Protein AF-A0A1X6WNW2-F1 (afdb_monomer_lite)

Organism: NCBI:txid1255619

Structure (mmCIF, N/CA/C/O backbone):
data_AF-A0A1X6WNW2-F1
#
_entry.id   AF-A0A1X6WNW2-F1
#
loop_
_atom_site.group_PDB
_atom_site.id
_atom_site.type_symbol
_atom_site.label_atom_id
_atom_site.label_alt_id
_atom_site.label_comp_id
_atom_site.label_asym_id
_atom_site.label_entity_id
_atom_site.label_seq_id
_atom_site.pdbx_PDB_ins_code
_atom_site.Cartn_x
_atom_site.Cartn_y
_atom_site.Cartn_z
_atom_site.occupancy
_atom_site.B_iso_or_equiv
_atom_site.auth_seq_id
_atom_site.auth_comp_id
_atom_site.auth_asym_id
_atom_site.auth_atom_id
_atom_site.pdbx_PDB_model_num
ATOM 1 N N . MET A 1 1 ? -12.142 3.203 -27.953 1.00 32.25 1 MET A N 1
ATOM 2 C CA . MET A 1 1 ? -11.703 2.511 -26.722 1.00 32.25 1 MET A CA 1
ATOM 3 C C . MET A 1 1 ? -11.658 3.545 -25.611 1.00 32.25 1 MET A C 1
ATOM 5 O O . MET A 1 1 ? -10.971 4.547 -25.769 1.00 32.25 1 MET A O 1
ATOM 9 N N . LYS A 1 2 ? -12.509 3.409 -24.586 1.00 25.03 2 LYS A N 1
ATOM 10 C CA . LYS A 1 2 ? -12.614 4.404 -23.508 1.00 25.03 2 LYS A CA 1
ATOM 11 C C . LYS A 1 2 ? -11.283 4.432 -22.763 1.00 25.03 2 LYS A C 1
ATOM 13 O O . LYS A 1 2 ? -10.847 3.393 -22.283 1.00 25.03 2 LYS A O 1
ATOM 18 N N . LYS A 1 3 ? -10.654 5.608 -22.708 1.00 24.88 3 LYS A N 1
ATOM 19 C CA . LYS A 1 3 ? -9.509 5.886 -21.843 1.00 24.88 3 LYS A CA 1
ATOM 20 C C . LYS A 1 3 ? -9.958 5.552 -20.421 1.00 24.88 3 LYS A C 1
ATOM 22 O O . LYS A 1 3 ? -10.714 6.319 -19.829 1.00 24.88 3 LYS A O 1
ATOM 27 N N . MET A 1 4 ? -9.586 4.379 -19.914 1.00 30.95 4 MET A N 1
ATOM 28 C CA . MET A 1 4 ? -9.626 4.131 -18.482 1.00 30.95 4 MET A CA 1
ATOM 29 C C . MET A 1 4 ? -8.544 5.036 -17.920 1.00 30.95 4 MET A C 1
ATOM 31 O O . MET A 1 4 ? -7.367 4.696 -17.917 1.00 30.95 4 MET A O 1
ATOM 35 N N . MET A 1 5 ? -8.957 6.254 -17.565 1.00 29.89 5 MET A N 1
ATOM 36 C CA . MET A 1 5 ? -8.278 7.041 -16.554 1.00 29.89 5 MET A CA 1
ATOM 37 C C . MET A 1 5 ? -8.051 6.053 -15.418 1.00 29.89 5 MET A C 1
ATOM 39 O O . MET A 1 5 ? -9.015 5.590 -14.805 1.00 29.89 5 MET A O 1
ATOM 43 N N . ILE A 1 6 ? -6.799 5.647 -15.224 1.00 32.66 6 ILE A N 1
ATOM 44 C CA . ILE A 1 6 ? -6.374 5.034 -13.982 1.00 32.66 6 ILE A CA 1
ATOM 45 C C . ILE A 1 6 ? -6.618 6.145 -12.970 1.00 32.66 6 ILE A C 1
ATOM 47 O O . ILE A 1 6 ? -5.782 7.015 -12.750 1.00 32.66 6 ILE A O 1
ATOM 51 N N . VAL A 1 7 ? -7.830 6.162 -12.420 1.00 32.06 7 VAL A N 1
ATOM 52 C CA . VAL A 1 7 ? -8.112 6.741 -11.120 1.00 32.06 7 VAL A CA 1
ATOM 53 C C . VAL A 1 7 ? -7.380 5.805 -10.168 1.00 32.06 7 VAL A C 1
ATOM 55 O O . VAL A 1 7 ? -7.978 4.981 -9.482 1.00 32.06 7 VAL A O 1
ATOM 58 N N . SER A 1 8 ? -6.041 5.868 -10.200 1.00 34.88 8 SER A N 1
ATOM 59 C CA . SER A 1 8 ? -5.248 5.528 -9.037 1.00 34.88 8 SER A CA 1
ATOM 60 C C . SER A 1 8 ? -5.897 6.340 -7.940 1.00 34.88 8 SER A C 1
ATOM 62 O O . SER A 1 8 ? -6.240 7.510 -8.138 1.00 34.88 8 SER A O 1
ATOM 64 N N . LEU A 1 9 ? -6.215 5.665 -6.850 1.00 37.03 9 LEU A N 1
ATOM 65 C CA . LEU A 1 9 ? -7.011 6.173 -5.754 1.00 37.03 9 LEU A CA 1
ATOM 66 C C . LEU A 1 9 ? -6.208 7.241 -4.981 1.00 37.03 9 LEU A C 1
ATOM 68 O O . LEU A 1 9 ? -5.986 7.152 -3.785 1.00 37.03 9 LEU A O 1
ATOM 72 N N . THR A 1 10 ? -5.821 8.311 -5.672 1.00 35.78 10 THR A N 1
ATOM 73 C CA . THR A 1 10 ? -5.526 9.639 -5.145 1.00 35.78 10 THR A CA 1
ATOM 74 C C . THR A 1 10 ? -6.728 10.185 -4.377 1.00 35.78 10 THR A C 1
ATOM 76 O O . THR A 1 10 ? -6.569 11.089 -3.579 1.00 35.78 10 THR A O 1
ATOM 79 N N . ALA A 1 11 ? -7.917 9.581 -4.475 1.00 28.81 11 ALA A N 1
ATOM 80 C CA . ALA A 1 11 ? -9.021 9.855 -3.556 1.00 28.81 11 ALA A CA 1
ATOM 81 C C . ALA A 1 11 ? -8.747 9.438 -2.089 1.00 28.81 11 ALA A C 1
ATOM 83 O O . ALA A 1 11 ? -9.522 9.804 -1.211 1.00 28.81 11 ALA A O 1
ATOM 84 N N . LEU A 1 12 ? -7.637 8.745 -1.792 1.00 33.88 12 LEU A N 1
ATOM 85 C CA . LEU A 1 12 ? -7.111 8.557 -0.431 1.00 33.88 12 LEU A CA 1
ATOM 86 C C . LEU A 1 12 ? -5.881 9.432 -0.123 1.00 33.88 12 LEU A C 1
ATOM 88 O O . LEU A 1 12 ? -5.250 9.264 0.917 1.00 33.88 12 LEU A O 1
ATOM 92 N N . SER A 1 13 ? -5.619 10.475 -0.921 1.00 36.03 13 SER A N 1
ATOM 93 C CA . SER A 1 13 ? -4.836 11.636 -0.466 1.00 36.03 13 SER A CA 1
ATOM 94 C C . SER A 1 13 ? -5.605 12.509 0.548 1.00 36.03 13 SER A C 1
ATOM 96 O O . SER A 1 13 ? -5.159 13.600 0.894 1.00 36.03 13 SER A O 1
ATOM 98 N N . ILE A 1 14 ? -6.757 12.035 1.052 1.00 34.62 14 ILE A N 1
ATOM 99 C CA . ILE A 1 14 ? -7.440 12.545 2.260 1.00 34.62 14 ILE A CA 1
ATOM 100 C C . ILE A 1 14 ? -6.787 11.973 3.539 1.00 34.62 14 ILE A C 1
ATOM 102 O O . ILE A 1 14 ? -7.245 12.181 4.656 1.00 34.62 14 ILE A O 1
ATOM 106 N N . LEU A 1 15 ? -5.664 11.274 3.412 1.00 37.28 15 LEU A N 1
ATOM 107 C CA . LEU A 1 15 ? -4.582 11.459 4.363 1.00 37.28 15 LEU A CA 1
ATOM 108 C C . LEU A 1 15 ? -3.703 12.543 3.746 1.00 37.28 15 LEU A C 1
ATOM 110 O O . LEU A 1 15 ? -3.078 12.299 2.715 1.00 37.28 15 LEU A O 1
ATOM 114 N N . GLY A 1 16 ? -3.643 13.736 4.341 1.00 29.61 16 GLY A N 1
ATOM 115 C CA . GLY A 1 16 ? -2.692 14.799 3.976 1.00 29.61 16 GLY A CA 1
ATOM 116 C C . GLY A 1 16 ? -1.227 14.415 4.242 1.00 29.61 16 GLY A C 1
ATOM 117 O O . GLY A 1 16 ? -0.460 15.214 4.760 1.00 29.61 16 GLY A O 1
ATOM 118 N N . ILE A 1 17 ? -0.868 13.172 3.939 1.00 43.28 17 ILE A N 1
ATOM 119 C CA . ILE A 1 17 ? 0.434 12.536 4.071 1.00 43.28 17 ILE A CA 1
ATOM 120 C C . ILE A 1 17 ? 1.098 12.463 2.681 1.00 43.28 17 ILE A C 1
ATOM 122 O O . ILE A 1 17 ? 2.313 12.564 2.581 1.00 43.28 17 ILE A O 1
ATOM 126 N N . GLY A 1 18 ? 0.320 12.415 1.589 1.00 34.16 18 GLY A N 1
ATOM 127 C CA . GLY A 1 18 ? 0.833 12.203 0.225 1.00 34.16 18 GLY A CA 1
ATOM 128 C C . GLY A 1 18 ? 1.517 13.389 -0.477 1.00 34.16 18 GLY A C 1
ATOM 129 O O . GLY A 1 18 ? 1.849 13.262 -1.648 1.00 34.16 18 GLY A O 1
ATOM 130 N N . ALA A 1 19 ? 1.713 14.540 0.179 1.00 31.69 19 ALA A N 1
ATOM 131 C CA . ALA A 1 19 ? 2.335 15.724 -0.444 1.00 31.69 19 ALA A CA 1
ATOM 132 C C . ALA A 1 19 ? 3.522 16.319 0.344 1.00 31.69 19 ALA A C 1
ATOM 134 O O . ALA A 1 19 ? 4.079 17.334 -0.069 1.00 31.69 19 ALA A O 1
ATOM 135 N N . ALA A 1 20 ? 3.935 15.702 1.458 1.00 31.30 20 ALA A N 1
ATOM 136 C CA . ALA A 1 20 ? 5.032 16.189 2.311 1.00 31.30 20 ALA A CA 1
ATOM 137 C C . ALA A 1 20 ? 6.229 15.214 2.390 1.00 31.30 20 ALA A C 1
ATOM 139 O O . ALA A 1 20 ? 7.066 15.297 3.294 1.00 31.30 20 ALA A O 1
ATOM 140 N N . THR A 1 21 ? 6.325 14.267 1.457 1.00 36.91 21 THR A N 1
ATOM 141 C CA . THR A 1 21 ? 7.299 13.170 1.501 1.00 36.91 21 THR A CA 1
ATOM 142 C C . THR A 1 21 ? 8.592 13.510 0.768 1.00 36.91 21 THR A C 1
ATOM 144 O O . THR A 1 21 ? 8.927 12.906 -0.243 1.00 36.91 21 THR A O 1
ATOM 147 N N . THR A 1 22 ? 9.364 14.444 1.319 1.00 36.03 22 THR A N 1
ATOM 148 C CA . THR A 1 22 ? 10.837 14.326 1.283 1.00 36.03 22 THR A CA 1
ATOM 149 C C . THR A 1 22 ? 11.508 14.625 2.627 1.00 36.03 22 THR A C 1
ATOM 151 O O . THR A 1 22 ? 12.725 14.503 2.720 1.00 36.03 22 THR A O 1
ATOM 154 N N . ALA A 1 23 ? 10.768 14.957 3.697 1.00 35.69 23 ALA A N 1
ATOM 155 C CA . ALA A 1 23 ? 11.413 15.316 4.969 1.00 35.69 23 ALA A CA 1
ATOM 156 C C . ALA A 1 23 ? 10.654 14.978 6.266 1.00 35.69 23 ALA A C 1
ATOM 158 O O . ALA A 1 23 ? 11.214 15.174 7.345 1.00 35.69 23 ALA A O 1
ATOM 159 N N . TYR A 1 24 ? 9.427 14.446 6.227 1.00 40.78 24 TYR A N 1
ATOM 160 C CA . TYR A 1 24 ? 8.706 14.100 7.459 1.00 40.78 24 TYR A CA 1
ATOM 161 C C . TYR A 1 24 ? 9.007 12.671 7.930 1.00 40.78 24 TYR A C 1
ATOM 163 O O . TYR A 1 24 ? 8.260 11.734 7.692 1.00 40.78 24 TYR A O 1
ATOM 171 N N . ALA A 1 25 ? 10.163 12.582 8.591 1.00 40.59 25 ALA A N 1
ATOM 172 C CA . ALA A 1 25 ? 10.496 11.787 9.771 1.00 40.59 25 ALA A CA 1
ATOM 173 C C . ALA A 1 25 ? 10.026 10.320 9.863 1.00 40.59 25 ALA A C 1
ATOM 175 O O . ALA A 1 25 ? 8.843 10.016 9.971 1.00 40.59 25 ALA A O 1
ATOM 176 N N . MET A 1 26 ? 11.034 9.455 10.020 1.00 49.00 26 MET A N 1
ATOM 177 C CA . MET A 1 26 ? 11.040 8.080 10.540 1.00 49.00 26 MET A CA 1
ATOM 178 C C . MET A 1 26 ? 10.389 7.938 11.936 1.00 49.00 26 MET A C 1
ATOM 180 O O . MET A 1 26 ? 11.026 7.480 12.883 1.00 49.00 26 MET A O 1
ATOM 184 N N . ASN A 1 27 ? 9.146 8.377 12.114 1.00 58.12 27 ASN A N 1
ATOM 185 C CA . ASN A 1 27 ? 8.393 8.146 13.337 1.00 58.12 27 ASN A CA 1
ATOM 186 C C . ASN A 1 27 ? 7.167 7.299 13.000 1.00 58.12 27 ASN A C 1
ATOM 188 O O . ASN A 1 27 ? 6.157 7.811 12.513 1.00 58.12 27 ASN A O 1
ATOM 192 N N . ASN A 1 28 ? 7.297 5.992 13.233 1.00 64.25 28 ASN A N 1
ATOM 193 C CA . ASN A 1 28 ? 6.261 5.002 12.943 1.00 64.25 28 ASN A CA 1
ATOM 194 C C . ASN A 1 28 ? 5.025 5.159 13.839 1.00 64.25 28 ASN A C 1
ATOM 196 O O . ASN A 1 28 ? 3.976 4.601 13.537 1.00 64.25 28 ASN A O 1
ATOM 200 N N . THR A 1 29 ? 5.114 5.950 14.909 1.00 73.50 29 THR A N 1
ATOM 201 C CA . THR A 1 29 ? 3.985 6.230 15.795 1.00 73.50 29 THR A CA 1
ATOM 202 C C . THR A 1 29 ? 3.002 7.205 15.153 1.00 73.50 29 THR A C 1
ATOM 204 O O . THR A 1 29 ? 3.399 8.211 14.549 1.00 73.50 29 THR A O 1
ATOM 207 N N . ALA A 1 30 ? 1.704 6.934 15.304 1.00 75.31 30 ALA A N 1
ATOM 208 C CA . ALA A 1 30 ? 0.658 7.864 14.895 1.00 75.31 30 ALA A CA 1
ATOM 209 C C . ALA A 1 30 ? 0.753 9.181 15.692 1.00 75.31 30 ALA A C 1
ATOM 211 O O . ALA A 1 30 ? 0.866 9.181 16.919 1.00 75.31 30 ALA A O 1
ATOM 212 N N . THR A 1 31 ? 0.702 10.322 15.007 1.00 83.56 31 THR A N 1
ATOM 213 C CA . THR A 1 31 ? 0.683 11.635 15.661 1.00 83.56 31 THR A CA 1
ATOM 214 C C . THR A 1 31 ? -0.670 11.894 16.325 1.00 83.56 31 THR A C 1
ATOM 216 O O . THR A 1 31 ? -1.673 11.225 16.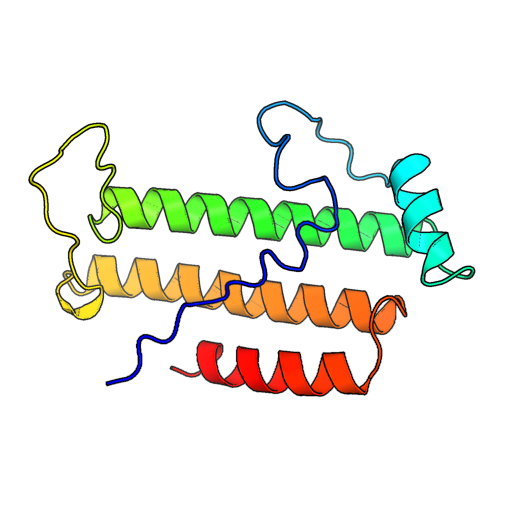059 1.00 83.56 31 THR A O 1
ATOM 219 N N . LYS A 1 32 ? -0.736 12.912 17.191 1.00 82.69 32 LYS A N 1
ATOM 220 C CA . LYS A 1 32 ? -2.005 13.321 17.815 1.00 82.69 32 LYS A CA 1
ATO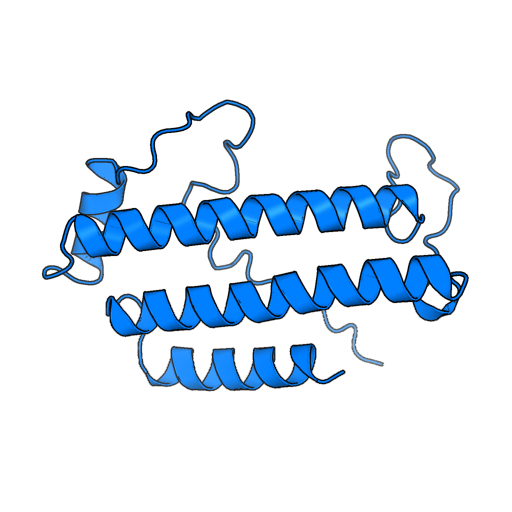M 221 C C . LYS A 1 32 ? -3.020 13.786 16.773 1.00 82.69 32 LYS A C 1
ATOM 223 O O . LYS A 1 32 ? -4.214 13.535 16.929 1.00 82.69 32 LYS A O 1
ATOM 228 N N . GLU A 1 33 ? -2.553 14.450 15.723 1.00 83.12 33 GLU A N 1
ATOM 229 C CA . GLU A 1 33 ? -3.367 14.924 14.610 1.00 83.12 33 GLU A CA 1
ATOM 230 C C . GLU A 1 33 ? -3.927 13.747 13.802 1.00 83.12 33 GLU A C 1
ATOM 232 O O . GLU A 1 33 ? -5.135 13.705 13.553 1.00 83.12 33 GLU A O 1
ATOM 237 N N . GLU A 1 34 ? -3.082 12.763 13.472 1.00 81.12 34 GLU A N 1
ATOM 238 C CA . GLU A 1 34 ? -3.480 11.523 12.793 1.00 81.12 34 GLU A CA 1
ATOM 239 C C . GLU A 1 34 ? -4.518 10.762 13.632 1.00 81.12 34 GLU A C 1
ATOM 241 O O . GLU A 1 34 ? -5.604 10.445 13.144 1.00 81.12 34 GLU A O 1
ATOM 246 N N . MET A 1 35 ? -4.254 10.568 14.928 1.00 86.94 35 MET A N 1
ATOM 247 C CA . MET A 1 35 ? -5.194 9.927 15.854 1.00 86.94 35 MET A CA 1
ATOM 248 C C . MET A 1 35 ? -6.524 10.676 15.966 1.00 86.94 35 MET A C 1
ATOM 250 O O . MET A 1 35 ? -7.585 10.053 16.001 1.00 86.94 35 MET A O 1
ATOM 254 N N . SER A 1 36 ? -6.492 12.009 16.030 1.00 85.44 36 SER A N 1
ATOM 255 C CA . SER A 1 36 ? -7.698 12.841 16.094 1.00 85.44 36 SER A CA 1
ATOM 256 C C . SER A 1 36 ? -8.547 12.689 14.834 1.00 85.44 36 SER A C 1
ATOM 258 O O . SER A 1 36 ? -9.766 12.547 14.921 1.00 85.44 36 SER A O 1
ATOM 260 N N . TYR A 1 37 ? -7.911 12.663 13.661 1.00 85.31 37 TYR A N 1
ATOM 261 C CA . TYR A 1 37 ? -8.598 12.425 12.398 1.00 85.31 37 TYR A CA 1
ATOM 262 C C . TYR A 1 37 ? -9.224 11.028 12.342 1.00 85.31 37 TYR A C 1
ATOM 264 O O . TYR A 1 37 ? -10.420 10.908 12.080 1.00 85.31 37 TYR A O 1
ATOM 272 N N . LEU A 1 38 ? -8.458 9.983 12.663 1.00 87.50 38 LEU A N 1
ATOM 273 C CA . LEU A 1 38 ? -8.950 8.605 12.642 1.00 87.50 38 LEU A CA 1
ATOM 274 C C . LEU A 1 38 ? -10.121 8.401 13.614 1.00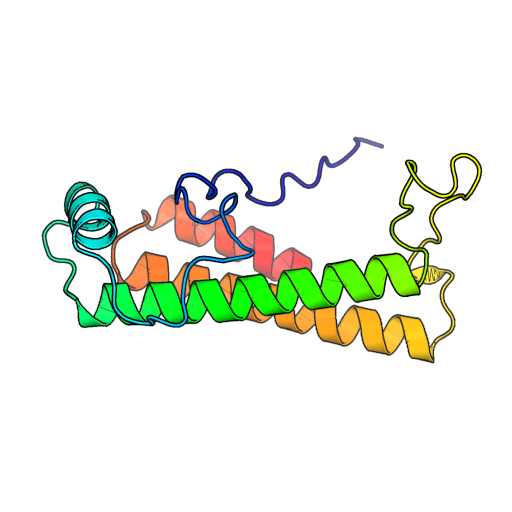 87.50 38 LEU A C 1
ATOM 276 O O . LEU A 1 38 ? -11.106 7.754 13.260 1.00 87.50 38 LEU A O 1
ATOM 280 N N . LYS A 1 39 ? -10.082 9.040 14.790 1.00 89.69 39 LYS A N 1
ATOM 281 C CA . LYS A 1 39 ? -11.187 9.019 15.762 1.00 89.69 39 LYS A CA 1
ATOM 282 C C . LYS A 1 39 ? -12.471 9.691 15.272 1.00 89.69 39 LYS A C 1
ATOM 284 O O . LYS A 1 39 ? -13.538 9.362 15.783 1.00 89.69 39 LYS A O 1
ATOM 289 N N . LYS A 1 40 ? -12.411 10.593 14.283 1.00 91.31 40 LYS A N 1
ATOM 290 C CA . LYS A 1 40 ? -13.624 11.136 13.637 1.00 91.31 40 LYS A CA 1
ATOM 291 C C . LYS A 1 40 ? -14.340 10.089 12.785 1.00 91.31 40 LYS A C 1
ATOM 293 O O . LYS A 1 40 ? -15.544 10.211 12.583 1.00 91.31 40 LYS A O 1
ATOM 298 N N . ILE A 1 41 ? -13.608 9.095 12.284 1.00 90.25 41 ILE A N 1
ATOM 299 C CA . ILE A 1 41 ? -14.142 8.011 11.454 1.00 90.25 41 ILE A CA 1
ATOM 300 C C . ILE A 1 41 ? -14.546 6.833 12.346 1.00 90.25 41 ILE A C 1
ATOM 302 O O . ILE A 1 41 ? -15.695 6.398 12.313 1.00 90.25 41 ILE A O 1
ATOM 306 N N . ASN A 1 42 ? -13.622 6.364 13.187 1.00 90.06 42 ASN A N 1
ATOM 307 C CA . ASN A 1 42 ? -13.858 5.323 14.180 1.00 90.06 42 ASN A CA 1
ATOM 308 C C . ASN A 1 42 ? -13.398 5.799 15.572 1.00 90.06 42 ASN A C 1
ATOM 310 O O . ASN A 1 42 ? -12.208 5.715 15.880 1.00 90.06 42 ASN A O 1
ATOM 314 N N . PRO A 1 43 ? -14.318 6.239 16.453 1.00 93.38 43 PRO A N 1
ATOM 315 C CA . PRO A 1 43 ? -13.979 6.710 17.801 1.00 93.38 43 PRO A CA 1
ATOM 316 C C . PRO A 1 43 ? -13.251 5.679 18.675 1.00 93.38 43 PRO A C 1
ATOM 318 O O . PRO A 1 43 ? -12.553 6.063 19.614 1.00 93.38 43 PRO A O 1
ATOM 321 N N . ASN A 1 44 ? -13.402 4.389 18.360 1.00 94.25 44 ASN A N 1
ATOM 322 C CA . ASN A 1 44 ? -12.814 3.280 19.109 1.00 94.25 44 ASN A CA 1
ATOM 323 C C . ASN A 1 44 ? -11.437 2.854 18.582 1.00 94.25 44 ASN A C 1
ATOM 325 O O . ASN A 1 44 ? -10.865 1.901 19.109 1.00 94.25 44 ASN A O 1
ATOM 329 N N . ILE A 1 45 ? -10.900 3.516 17.549 1.00 91.75 45 ILE A N 1
ATOM 330 C CA . ILE A 1 45 ? -9.567 3.183 17.047 1.00 91.75 45 ILE A CA 1
ATOM 331 C C . ILE A 1 45 ? -8.507 3.436 18.126 1.00 91.75 45 ILE A C 1
ATOM 333 O O . ILE A 1 45 ? -8.478 4.490 18.775 1.00 91.75 45 ILE A O 1
ATOM 337 N N . ASN A 1 46 ? -7.640 2.445 18.322 1.00 91.00 46 ASN A N 1
ATOM 338 C CA . ASN A 1 46 ? -6.533 2.519 19.263 1.00 91.00 46 ASN A CA 1
ATOM 339 C C . ASN A 1 46 ? -5.232 2.936 18.555 1.00 91.00 46 ASN A C 1
ATOM 341 O O . ASN A 1 46 ? -5.133 2.949 17.327 1.00 91.00 46 ASN A O 1
ATOM 345 N N . GLU A 1 47 ? -4.240 3.322 19.352 1.00 89.12 47 GLU A N 1
ATOM 346 C CA . GLU A 1 47 ? -2.951 3.810 18.853 1.00 89.12 47 GLU A CA 1
ATOM 347 C C . GLU A 1 47 ? -2.153 2.726 18.117 1.00 89.12 47 GLU A C 1
ATOM 349 O O . GLU A 1 47 ? -1.471 3.027 17.143 1.00 89.12 47 GLU A O 1
ATOM 354 N N . GLU A 1 48 ? -2.283 1.464 18.529 1.00 89.88 48 GLU A N 1
ATOM 355 C CA . GLU A 1 48 ? -1.619 0.324 17.889 1.00 89.88 48 GLU A CA 1
ATOM 356 C C . GLU A 1 48 ? -2.114 0.113 16.451 1.00 89.88 48 GLU A C 1
ATOM 358 O O . GLU A 1 48 ? -1.311 0.041 15.522 1.00 89.88 48 GLU A O 1
ATOM 363 N N . ALA A 1 49 ? -3.433 0.105 16.239 1.00 89.12 49 ALA A N 1
ATOM 364 C CA . ALA A 1 49 ? -4.035 -0.014 14.915 1.00 89.12 49 ALA A CA 1
ATOM 365 C C . ALA A 1 49 ? -3.670 1.180 14.022 1.00 89.12 49 ALA A C 1
ATOM 367 O O . ALA A 1 49 ? -3.341 1.002 12.850 1.00 89.12 49 ALA A O 1
ATOM 368 N N . ALA A 1 50 ? -3.680 2.396 14.575 1.00 88.12 50 ALA A N 1
ATOM 369 C CA . ALA A 1 50 ? -3.286 3.598 13.844 1.00 88.12 50 ALA A CA 1
ATOM 370 C C . ALA A 1 50 ? -1.798 3.591 13.450 1.00 88.12 50 ALA A C 1
ATOM 372 O O . ALA A 1 50 ? -1.460 3.923 12.314 1.00 88.12 50 ALA A O 1
ATOM 373 N N . THR A 1 51 ? -0.921 3.169 14.361 1.00 86.56 51 THR A N 1
ATOM 374 C CA . THR A 1 51 ? 0.520 3.001 14.112 1.00 86.56 51 THR A CA 1
ATOM 375 C C . THR A 1 51 ? 0.748 1.937 13.039 1.00 86.56 51 THR A C 1
ATOM 377 O O . THR A 1 51 ? 1.426 2.202 12.051 1.00 86.56 51 THR A O 1
ATOM 380 N N . SER A 1 52 ? 0.094 0.776 13.141 1.00 88.56 52 SER A N 1
ATOM 381 C CA . SER A 1 52 ? 0.210 -0.286 12.133 1.00 88.56 52 SER A CA 1
ATOM 382 C C . SER A 1 52 ? -0.248 0.168 10.741 1.00 88.56 52 SER A C 1
ATOM 384 O O . SER A 1 52 ? 0.395 -0.138 9.736 1.00 88.56 52 SER A O 1
ATOM 386 N N . LEU A 1 53 ? -1.333 0.946 10.658 1.00 89.19 53 LEU A N 1
ATOM 387 C CA . LEU A 1 53 ? -1.791 1.537 9.398 1.00 89.19 53 LEU A CA 1
ATOM 388 C C . LEU A 1 53 ? -0.758 2.495 8.801 1.00 89.19 53 LEU A C 1
ATOM 390 O O . LEU A 1 53 ? -0.524 2.465 7.593 1.00 89.19 53 LEU A O 1
ATOM 394 N N . LYS A 1 54 ? -0.127 3.322 9.635 1.00 86.75 54 LYS A N 1
ATOM 395 C CA . LYS A 1 54 ? 0.922 4.250 9.208 1.00 86.75 54 LYS A CA 1
ATOM 396 C C . LYS A 1 54 ? 2.148 3.520 8.667 1.00 86.75 54 LYS A C 1
ATOM 398 O O . LYS A 1 54 ? 2.661 3.897 7.614 1.00 86.75 54 LYS A O 1
ATOM 403 N N . GLU A 1 55 ? 2.583 2.459 9.338 1.00 87.25 55 GLU A N 1
ATOM 404 C CA . GLU A 1 55 ? 3.695 1.621 8.876 1.00 87.25 55 GLU A CA 1
ATOM 405 C C . GLU A 1 55 ? 3.380 0.987 7.521 1.00 87.25 55 GLU A C 1
ATOM 407 O O . GLU A 1 55 ? 4.149 1.139 6.573 1.00 87.25 55 GLU A O 1
ATOM 412 N N . LYS A 1 56 ? 2.196 0.374 7.384 1.00 87.44 56 LYS A N 1
ATOM 413 C CA . LYS A 1 56 ? 1.747 -0.212 6.113 1.00 87.44 56 LYS A CA 1
ATOM 414 C C . LYS A 1 56 ? 1.672 0.822 4.993 1.00 87.44 56 LYS A C 1
ATOM 416 O O . LYS A 1 56 ? 2.073 0.522 3.871 1.00 87.44 56 LYS A O 1
ATOM 421 N N . ARG A 1 57 ? 1.181 2.034 5.282 1.00 89.00 57 ARG A N 1
ATOM 422 C CA . ARG A 1 57 ? 1.148 3.124 4.299 1.00 89.00 57 ARG A CA 1
ATOM 423 C C . ARG A 1 57 ? 2.557 3.540 3.881 1.00 89.00 57 ARG A C 1
ATOM 425 O O . ARG A 1 57 ? 2.797 3.701 2.693 1.00 89.00 57 ARG A O 1
ATOM 432 N N . THR A 1 58 ? 3.475 3.647 4.837 1.00 85.81 58 THR A N 1
ATOM 433 C CA . THR A 1 58 ? 4.874 4.018 4.582 1.00 85.81 58 THR A CA 1
ATOM 434 C C . THR A 1 58 ? 5.581 2.982 3.706 1.00 85.81 58 THR A C 1
ATOM 436 O O . THR A 1 58 ? 6.231 3.352 2.732 1.00 85.81 58 THR A O 1
ATOM 439 N N . GLU A 1 59 ? 5.422 1.686 4.002 1.00 88.69 59 GLU A N 1
ATOM 440 C CA . GLU A 1 59 ? 5.952 0.603 3.156 1.00 88.69 59 GLU A CA 1
ATOM 441 C C . GLU A 1 59 ? 5.390 0.674 1.729 1.00 88.69 59 GLU A C 1
ATOM 443 O O . GLU A 1 59 ? 6.114 0.510 0.748 1.00 88.69 59 GLU A O 1
ATOM 448 N N . LEU A 1 60 ? 4.086 0.922 1.607 1.00 88.31 60 LEU A N 1
ATOM 449 C CA . LEU A 1 60 ? 3.411 1.017 0.320 1.00 88.31 60 LEU A CA 1
ATOM 450 C C . LEU A 1 60 ? 3.877 2.241 -0.486 1.00 88.31 60 LEU A C 1
ATOM 452 O O . LEU A 1 60 ? 4.106 2.123 -1.689 1.00 88.31 60 LEU A O 1
ATOM 456 N N . ASP A 1 61 ? 4.074 3.388 0.166 1.00 85.88 61 ASP A N 1
ATOM 457 C CA . ASP A 1 61 ? 4.616 4.601 -0.458 1.00 85.88 61 ASP A CA 1
ATOM 458 C C . ASP A 1 61 ? 6.031 4.372 -1.003 1.00 85.88 61 ASP A C 1
ATOM 460 O O . ASP A 1 61 ? 6.337 4.783 -2.123 1.00 85.88 61 ASP A O 1
ATOM 464 N N . GLN A 1 62 ? 6.875 3.654 -0.256 1.00 89.62 62 GLN A N 1
ATOM 465 C CA . GLN A 1 62 ? 8.210 3.269 -0.719 1.00 89.62 62 GLN A CA 1
ATOM 466 C C . GLN A 1 62 ? 8.143 2.384 -1.969 1.00 89.62 62 GLN A C 1
ATOM 468 O O . GLN A 1 62 ? 8.844 2.652 -2.942 1.00 89.62 62 GLN A O 1
ATOM 473 N N . LEU A 1 63 ? 7.260 1.381 -1.992 1.00 89.31 63 LEU A N 1
ATOM 474 C CA . LEU A 1 63 ? 7.098 0.508 -3.159 1.00 89.31 63 LEU A CA 1
ATOM 475 C C . LEU A 1 63 ? 6.584 1.256 -4.396 1.00 89.31 63 LEU A C 1
ATOM 477 O O . LEU A 1 63 ? 7.033 0.985 -5.511 1.00 89.31 63 LEU A O 1
ATOM 481 N N . HIS A 1 64 ? 5.666 2.211 -4.221 1.00 88.81 64 HIS A N 1
ATOM 482 C CA . HIS A 1 64 ? 5.215 3.078 -5.315 1.00 88.81 64 HIS A CA 1
ATOM 483 C C . HIS A 1 64 ? 6.337 3.968 -5.843 1.00 88.81 64 HIS A C 1
ATOM 485 O O . HIS A 1 64 ? 6.451 4.144 -7.060 1.00 88.81 64 HIS A O 1
ATOM 491 N N . GLN A 1 65 ? 7.184 4.495 -4.956 1.00 89.31 65 GLN A N 1
ATOM 492 C CA . GLN A 1 65 ? 8.354 5.267 -5.361 1.00 89.31 65 GLN A CA 1
ATOM 493 C C . GLN A 1 65 ? 9.335 4.397 -6.156 1.00 89.31 65 GLN A C 1
ATOM 495 O O . GLN A 1 65 ? 9.730 4.779 -7.256 1.00 89.31 65 GLN A O 1
ATOM 500 N N . GLU A 1 66 ? 9.654 3.195 -5.668 1.00 88.69 66 GLU A N 1
ATOM 501 C CA . GLU A 1 66 ? 10.510 2.241 -6.383 1.00 88.69 66 GLU A CA 1
ATOM 502 C C . GLU A 1 66 ? 9.942 1.884 -7.764 1.00 88.69 66 GLU A C 1
ATOM 504 O O . GLU A 1 66 ? 10.680 1.841 -8.752 1.00 88.69 66 GLU A O 1
ATOM 509 N N . LEU A 1 67 ? 8.627 1.655 -7.862 1.00 90.62 67 LEU A N 1
ATOM 510 C CA . LEU A 1 67 ? 7.963 1.359 -9.132 1.00 90.62 67 LEU A CA 1
ATOM 511 C C . LEU A 1 67 ? 8.018 2.555 -10.088 1.00 90.62 67 LEU A C 1
ATOM 513 O O . LEU A 1 67 ? 8.219 2.369 -11.291 1.00 90.62 67 LEU A O 1
ATOM 517 N N . THR A 1 68 ? 7.866 3.771 -9.569 1.00 86.81 68 THR A N 1
ATOM 518 C CA . THR A 1 68 ? 7.959 5.014 -10.346 1.00 86.81 68 THR A CA 1
ATOM 519 C C . THR A 1 68 ? 9.370 5.207 -10.893 1.00 86.81 68 THR A C 1
ATOM 521 O O . THR A 1 68 ? 9.542 5.378 -12.101 1.00 86.81 68 THR A O 1
ATOM 524 N N . ASP A 1 69 ? 10.388 5.078 -10.044 1.00 87.94 69 ASP A N 1
ATOM 525 C CA . ASP A 1 69 ? 11.793 5.190 -10.440 1.00 87.94 69 ASP A CA 1
ATOM 526 C C . ASP A 1 69 ? 12.159 4.128 -11.485 1.00 87.94 69 ASP A C 1
ATOM 528 O O . ASP A 1 69 ? 12.835 4.415 -12.480 1.00 87.94 69 ASP A O 1
ATOM 532 N N . LEU A 1 70 ? 11.660 2.900 -11.311 1.00 89.12 70 LEU A N 1
ATOM 533 C CA . LEU A 1 70 ? 11.837 1.823 -12.279 1.00 89.12 70 LEU A CA 1
ATOM 534 C C . LEU A 1 70 ? 11.135 2.128 -13.609 1.00 89.12 70 LEU A C 1
ATOM 536 O O . LEU A 1 70 ? 11.704 1.881 -14.673 1.00 89.12 70 LEU A O 1
ATOM 540 N N . SER A 1 71 ? 9.929 2.697 -13.555 1.00 87.75 71 SER A N 1
ATOM 541 C CA . SER A 1 71 ? 9.165 3.099 -14.739 1.00 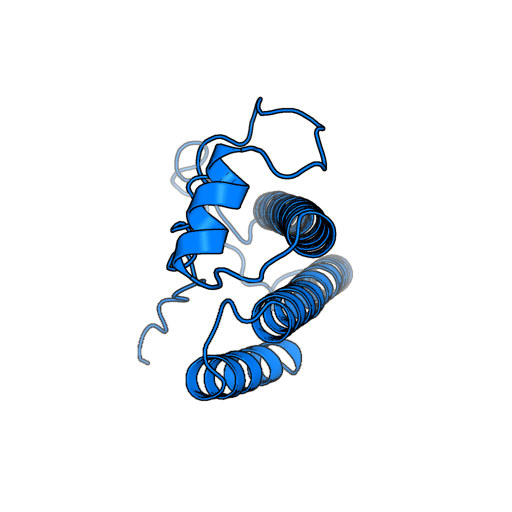87.75 71 SER A CA 1
ATOM 542 C C . SER A 1 71 ? 9.898 4.160 -15.550 1.00 87.75 71 SER A C 1
ATOM 544 O O . SER A 1 71 ? 9.983 4.046 -16.772 1.00 87.75 71 SER A O 1
ATOM 546 N N . ILE A 1 72 ? 10.488 5.148 -14.876 1.00 87.75 72 ILE A N 1
ATOM 547 C CA . ILE A 1 72 ? 11.323 6.178 -15.504 1.00 87.75 72 ILE A CA 1
ATOM 548 C C . ILE A 1 72 ? 12.581 5.539 -16.101 1.00 87.75 72 ILE A C 1
ATOM 550 O O . ILE A 1 72 ? 12.906 5.759 -17.269 1.00 87.75 72 ILE A O 1
ATOM 554 N N . LYS A 1 73 ? 13.269 4.681 -15.337 1.00 89.62 73 LYS A N 1
ATOM 555 C CA . LYS A 1 73 ? 14.486 3.984 -15.784 1.00 89.62 73 LYS A CA 1
ATOM 556 C C . LYS A 1 73 ? 14.253 3.129 -17.030 1.00 89.62 73 LYS A C 1
ATOM 558 O O . LYS A 1 73 ? 15.146 3.013 -17.869 1.00 89.62 73 LYS A O 1
ATOM 563 N N . TYR A 1 74 ? 13.088 2.500 -17.140 1.00 90.00 74 TYR A N 1
ATOM 564 C CA . TYR A 1 74 ? 12.718 1.664 -18.283 1.00 90.00 74 TYR A CA 1
ATOM 565 C C . TYR A 1 74 ? 12.057 2.447 -19.420 1.00 90.00 74 TYR A C 1
ATOM 567 O O . TYR A 1 74 ? 11.751 1.854 -20.449 1.00 90.00 74 TYR A O 1
ATOM 575 N N . GLY A 1 75 ? 11.876 3.761 -19.264 1.00 87.19 75 GLY A N 1
ATOM 576 C CA . GLY A 1 75 ? 11.233 4.614 -20.260 1.00 87.19 75 GLY A CA 1
ATOM 577 C C . GLY A 1 75 ? 9.728 4.381 -20.393 1.00 87.19 75 GLY A C 1
ATOM 578 O O . GLY A 1 75 ? 9.146 4.835 -21.368 1.00 87.19 75 GLY A O 1
ATOM 579 N N . ILE A 1 76 ? 9.099 3.692 -19.434 1.00 87.38 76 ILE A N 1
ATOM 580 C CA . ILE A 1 76 ? 7.641 3.492 -19.368 1.00 87.38 76 ILE A CA 1
ATOM 581 C C . ILE A 1 76 ? 6.943 4.819 -19.047 1.00 87.38 76 ILE A C 1
ATOM 583 O O . ILE A 1 76 ? 5.861 5.103 -19.551 1.00 87.38 76 ILE A O 1
ATOM 587 N N . ILE A 1 77 ? 7.575 5.643 -18.209 1.00 85.06 77 ILE A N 1
ATOM 588 C CA . ILE A 1 77 ? 7.150 7.012 -17.913 1.00 85.06 77 ILE A CA 1
ATOM 589 C C . ILE A 1 77 ? 8.248 7.949 -18.404 1.00 85.06 77 ILE A C 1
ATOM 591 O O . ILE A 1 77 ? 9.431 7.706 -18.163 1.00 85.06 77 ILE A O 1
ATOM 595 N N . VAL A 1 78 ? 7.853 9.020 -19.089 1.00 76.75 78 VAL A N 1
ATOM 596 C CA . VAL A 1 78 ? 8.774 10.036 -19.599 1.00 76.75 78 VAL A CA 1
ATOM 597 C C . VAL A 1 78 ? 8.682 11.280 -18.733 1.00 76.75 78 VAL A C 1
ATOM 599 O O . VAL A 1 78 ? 7.596 11.792 -18.462 1.00 76.75 78 VAL A O 1
ATOM 602 N N . ASP A 1 79 ? 9.845 11.770 -18.316 1.00 69.06 79 ASP A N 1
ATOM 603 C CA . ASP A 1 79 ? 9.984 13.086 -17.710 1.00 69.06 79 ASP A CA 1
ATOM 604 C C . ASP A 1 79 ? 9.995 14.145 -18.824 1.00 69.06 79 ASP A C 1
ATOM 606 O O . ASP A 1 79 ? 11.039 14.474 -19.396 1.00 69.06 79 ASP A O 1
ATOM 610 N N . ASN A 1 80 ? 8.803 14.638 -19.166 1.00 62.31 80 ASN A N 1
ATOM 611 C CA . ASN A 1 80 ? 8.606 15.623 -20.233 1.00 62.31 80 ASN A CA 1
ATOM 612 C C . ASN A 1 80 ? 9.317 16.961 -19.959 1.00 62.31 80 ASN A C 1
ATOM 614 O O . ASN A 1 80 ? 9.501 17.740 -20.892 1.00 62.31 80 ASN A O 1
ATOM 618 N N . GLU A 1 81 ? 9.729 17.236 -18.715 1.00 65.38 81 GLU A N 1
ATOM 619 C CA . GLU A 1 81 ? 10.510 18.433 -18.381 1.00 65.38 81 GLU A CA 1
ATOM 620 C C . GLU A 1 81 ? 11.984 18.292 -18.779 1.00 65.38 81 GLU A C 1
ATOM 622 O O . GLU A 1 81 ? 12.656 19.295 -19.025 1.00 65.38 81 GLU A O 1
ATOM 627 N N . LYS A 1 82 ? 12.495 17.059 -18.879 1.00 64.81 82 LYS A N 1
ATOM 628 C CA . LYS A 1 82 ? 13.895 16.787 -19.236 1.00 64.81 82 LYS A CA 1
ATOM 629 C C . LYS A 1 82 ? 14.095 16.405 -20.695 1.00 64.81 82 LYS A C 1
ATOM 631 O O . LYS A 1 82 ? 15.150 16.712 -21.243 1.00 64.81 82 LYS A O 1
ATOM 636 N N . ASP A 1 83 ? 13.129 15.725 -21.311 1.00 60.94 83 ASP A N 1
ATOM 637 C CA . ASP A 1 83 ? 13.312 15.136 -22.642 1.00 60.94 83 ASP A CA 1
ATOM 638 C C . ASP A 1 83 ? 12.000 15.184 -23.448 1.00 60.94 83 ASP A C 1
ATOM 640 O O . ASP A 1 83 ? 11.328 14.177 -23.672 1.00 60.94 83 ASP A O 1
ATOM 644 N N . GLY A 1 84 ? 11.606 16.394 -23.863 1.00 59.75 84 GLY A N 1
ATOM 645 C CA . GLY A 1 84 ? 10.273 16.711 -24.405 1.00 59.75 84 GLY A CA 1
ATOM 646 C C . GLY A 1 84 ? 9.858 16.016 -25.712 1.00 59.75 84 GLY A C 1
ATOM 647 O O . GLY A 1 84 ? 8.742 16.230 -26.172 1.00 59.75 84 GLY A O 1
ATOM 648 N N . ASN A 1 85 ? 10.724 15.187 -26.302 1.00 68.62 85 ASN A N 1
ATOM 649 C CA . ASN A 1 85 ? 10.466 14.454 -27.548 1.00 68.62 85 ASN A CA 1
ATOM 650 C C . ASN A 1 85 ? 10.540 12.927 -27.385 1.00 68.62 85 ASN A C 1
ATOM 652 O O . ASN A 1 85 ? 10.479 12.205 -28.382 1.00 68.62 85 ASN A O 1
ATOM 656 N N . LYS A 1 86 ? 10.721 12.414 -26.164 1.00 72.88 86 LYS A N 1
ATOM 657 C CA . LYS A 1 86 ? 10.837 10.974 -25.932 1.00 72.88 86 LYS A CA 1
ATOM 658 C C . LYS A 1 86 ? 9.452 10.361 -25.752 1.00 72.88 86 LYS A C 1
ATOM 660 O O . LYS A 1 86 ? 8.668 10.818 -24.928 1.00 72.88 86 LYS A O 1
ATOM 665 N N . GLU A 1 87 ? 9.146 9.322 -26.519 1.00 80.12 87 GLU A N 1
ATOM 666 C CA . GLU A 1 87 ? 7.904 8.567 -26.350 1.00 80.12 87 GLU A CA 1
ATOM 667 C C . GLU A 1 87 ? 8.046 7.523 -25.238 1.00 80.12 87 GLU A C 1
ATOM 669 O O . GLU A 1 87 ? 9.118 6.946 -25.030 1.00 80.12 87 GLU A O 1
ATOM 674 N N . ALA A 1 88 ? 6.950 7.288 -24.516 1.00 85.06 88 ALA A N 1
ATOM 675 C CA . ALA A 1 88 ? 6.876 6.240 -23.510 1.00 85.06 88 ALA A CA 1
ATOM 676 C C . ALA A 1 88 ? 6.904 4.855 -24.168 1.00 85.06 88 ALA A C 1
ATOM 678 O O . ALA A 1 88 ? 6.196 4.599 -25.141 1.00 85.06 88 ALA A O 1
ATOM 679 N N . ILE A 1 89 ? 7.692 3.949 -23.599 1.00 87.25 89 ILE A N 1
ATOM 680 C CA . ILE A 1 89 ? 7.777 2.550 -24.011 1.00 87.25 89 ILE A CA 1
ATOM 681 C C . ILE A 1 89 ? 6.640 1.774 -23.348 1.00 87.25 89 ILE A C 1
ATOM 683 O O . ILE A 1 89 ? 6.450 1.843 -22.131 1.00 87.25 89 ILE A O 1
ATOM 687 N N . HIS A 1 90 ? 5.891 0.999 -24.131 1.00 88.50 90 HIS A N 1
ATOM 688 C CA . HIS A 1 90 ? 4.890 0.108 -23.560 1.00 88.50 90 HIS A CA 1
ATOM 689 C C . HIS A 1 90 ? 5.576 -1.035 -22.796 1.00 88.50 90 HIS A C 1
ATOM 691 O O . HIS A 1 90 ? 6.597 -1.562 -23.232 1.00 88.50 90 HIS A O 1
ATOM 697 N N . VAL A 1 91 ? 5.006 -1.465 -21.665 1.00 87.25 91 VAL A N 1
ATOM 698 C CA . VAL A 1 91 ? 5.581 -2.538 -20.823 1.00 87.25 91 VAL A CA 1
ATOM 699 C C . VAL A 1 91 ? 5.829 -3.825 -21.620 1.00 87.25 91 VAL A C 1
ATOM 701 O O . VAL A 1 91 ? 6.801 -4.537 -21.375 1.00 87.25 91 VAL A O 1
ATOM 704 N N . ASP A 1 92 ? 4.961 -4.112 -22.589 1.00 88.44 92 ASP A N 1
ATOM 705 C CA . ASP A 1 92 ? 5.065 -5.301 -23.442 1.00 88.44 92 ASP A CA 1
ATOM 706 C C . ASP A 1 92 ? 6.207 -5.234 -24.464 1.00 88.44 92 ASP A C 1
ATOM 708 O O . ASP A 1 92 ? 6.658 -6.285 -24.919 1.00 88.44 92 ASP A O 1
ATOM 712 N N . ASP A 1 93 ? 6.703 -4.032 -24.765 1.00 91.62 93 ASP A N 1
ATOM 713 C CA . ASP A 1 93 ? 7.823 -3.800 -25.684 1.00 91.62 93 ASP A CA 1
ATOM 714 C C . ASP A 1 93 ? 9.184 -3.857 -24.967 1.00 91.62 93 ASP A C 1
ATOM 716 O O . ASP A 1 93 ? 10.242 -3.786 -25.598 1.00 91.62 93 ASP A O 1
ATOM 720 N N . LEU A 1 94 ? 9.184 -3.990 -23.635 1.00 91.81 94 LEU A N 1
ATOM 721 C CA . LEU A 1 94 ? 10.401 -4.196 -22.860 1.00 91.81 94 LEU A CA 1
ATOM 722 C C . LEU A 1 94 ? 11.003 -5.574 -23.142 1.00 91.81 94 LEU A C 1
ATOM 724 O O . LEU A 1 94 ? 10.302 -6.566 -23.350 1.00 91.81 94 LEU A O 1
ATOM 728 N N . ASP A 1 95 ? 12.330 -5.665 -23.034 1.00 94.25 95 ASP A N 1
ATOM 729 C CA . ASP A 1 95 ? 12.988 -6.965 -22.991 1.00 94.25 95 ASP A CA 1
ATOM 730 C C . ASP A 1 95 ? 12.457 -7.818 -21.824 1.00 94.25 95 ASP A C 1
ATOM 732 O O . ASP A 1 95 ? 12.023 -7.310 -20.785 1.00 94.25 95 ASP A O 1
ATOM 736 N N . SER A 1 96 ? 12.494 -9.140 -22.002 1.00 94.19 96 SER A N 1
ATOM 737 C CA . SER A 1 96 ? 11.885 -10.091 -21.063 1.00 94.19 96 SER A CA 1
ATOM 738 C C . SER A 1 96 ? 12.374 -9.930 -19.617 1.00 94.19 96 SER A C 1
ATOM 740 O O . SER A 1 96 ? 11.583 -10.094 -18.685 1.00 94.19 96 SER A O 1
ATOM 742 N N . ALA A 1 97 ? 13.640 -9.553 -19.411 1.00 95.06 97 ALA A N 1
ATOM 743 C CA . ALA A 1 97 ? 14.214 -9.366 -18.084 1.00 95.06 97 ALA A CA 1
ATOM 744 C C . ALA A 1 97 ? 13.667 -8.104 -17.399 1.00 95.06 97 ALA A C 1
ATOM 746 O O . ALA A 1 97 ? 13.241 -8.162 -16.237 1.00 95.06 97 ALA A O 1
ATOM 747 N N . LYS A 1 98 ? 13.615 -6.973 -18.114 1.00 94.44 98 LYS A N 1
ATOM 748 C CA . LYS A 1 98 ? 13.001 -5.736 -17.606 1.00 94.44 98 LYS A CA 1
ATOM 749 C C . LYS A 1 98 ? 11.510 -5.908 -17.358 1.00 94.44 98 LYS A C 1
ATOM 751 O O . LYS A 1 98 ? 11.043 -5.559 -16.275 1.00 94.44 98 LYS A O 1
ATOM 756 N N . ARG A 1 99 ? 10.784 -6.515 -18.303 1.00 93.88 99 ARG A N 1
ATOM 757 C CA . ARG A 1 99 ? 9.348 -6.795 -18.163 1.00 93.88 99 ARG A CA 1
ATOM 758 C C . ARG A 1 99 ? 9.065 -7.658 -16.937 1.00 93.88 99 ARG A C 1
ATOM 760 O O . ARG A 1 99 ? 8.196 -7.325 -16.138 1.00 93.88 99 ARG A O 1
ATOM 767 N N . SER A 1 100 ? 9.842 -8.724 -16.729 1.00 95.12 100 SER A N 1
ATOM 768 C CA . SER A 1 100 ? 9.697 -9.578 -15.545 1.00 95.12 100 SER A CA 1
ATOM 769 C C . SER A 1 100 ? 9.975 -8.826 -14.242 1.00 95.12 100 SER A C 1
ATOM 771 O O . SER A 1 100 ? 9.277 -9.052 -13.254 1.00 95.12 100 SER A O 1
ATOM 773 N N . THR A 1 101 ? 10.989 -7.959 -14.220 1.00 95.75 101 THR A N 1
ATOM 774 C CA . THR A 1 101 ? 11.344 -7.167 -13.031 1.00 95.75 101 THR A CA 1
ATOM 775 C C . THR A 1 101 ? 10.236 -6.175 -12.693 1.00 95.75 101 THR A C 1
ATOM 777 O O . THR A 1 101 ? 9.783 -6.118 -11.551 1.00 95.75 101 THR A O 1
ATOM 780 N N . TYR A 1 102 ? 9.756 -5.454 -13.707 1.00 93.69 102 TYR A N 1
ATOM 781 C CA . TYR A 1 102 ? 8.658 -4.506 -13.584 1.00 93.69 102 TYR A CA 1
ATOM 782 C C . TYR A 1 102 ? 7.377 -5.182 -13.089 1.00 93.69 102 TYR A C 1
ATOM 784 O O . TYR A 1 102 ? 6.811 -4.763 -12.081 1.00 93.69 102 TYR A O 1
ATOM 792 N N . ASN A 1 103 ? 6.967 -6.280 -13.730 1.00 93.19 103 ASN A N 1
ATOM 793 C CA . ASN A 1 103 ? 5.752 -7.004 -13.361 1.00 93.19 103 ASN A CA 1
ATOM 794 C C . ASN A 1 103 ? 5.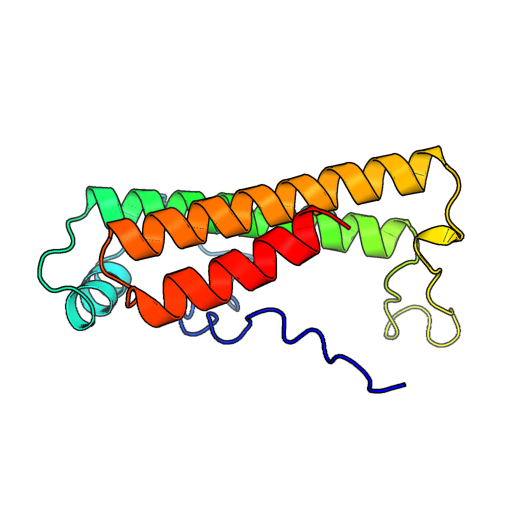832 -7.567 -11.939 1.00 93.19 103 ASN A C 1
ATOM 796 O O . ASN A 1 103 ? 4.842 -7.541 -11.216 1.00 93.19 103 ASN A O 1
ATOM 800 N N . LYS A 1 104 ? 7.007 -8.039 -11.500 1.00 95.19 104 LYS A N 1
ATOM 801 C CA . LYS A 1 104 ? 7.196 -8.515 -10.124 1.00 95.19 104 LYS A CA 1
ATOM 802 C C . LYS A 1 104 ? 6.989 -7.394 -9.104 1.00 95.19 104 LYS A C 1
ATOM 804 O O . LYS A 1 104 ? 6.311 -7.612 -8.103 1.00 95.19 104 LYS A O 1
ATOM 809 N N . LEU A 1 105 ? 7.559 -6.214 -9.351 1.00 94.06 105 LEU A N 1
ATOM 810 C CA . LEU A 1 105 ? 7.396 -5.066 -8.459 1.00 94.06 105 LEU A CA 1
ATOM 811 C C . LEU A 1 105 ? 5.957 -4.535 -8.481 1.00 94.06 105 LEU A C 1
ATOM 813 O O . LEU A 1 105 ? 5.374 -4.317 -7.424 1.00 94.06 105 LEU A O 1
ATOM 817 N N . SER A 1 106 ? 5.355 -4.417 -9.666 1.00 92.31 106 SER A N 1
ATOM 818 C CA . SER A 1 106 ? 3.953 -4.014 -9.824 1.00 92.31 106 SER A CA 1
ATOM 819 C C . SER A 1 106 ? 2.999 -4.967 -9.098 1.00 92.31 106 SER A C 1
ATOM 821 O O . SER A 1 106 ? 2.106 -4.521 -8.379 1.00 92.31 106 SER A O 1
ATOM 823 N N . LYS A 1 107 ? 3.231 -6.281 -9.196 1.00 93.56 107 LYS A N 1
ATOM 824 C CA . LYS A 1 107 ? 2.465 -7.282 -8.451 1.00 93.56 107 LYS A CA 1
ATOM 825 C C . LYS A 1 107 ? 2.586 -7.082 -6.938 1.00 93.56 107 LYS A C 1
ATOM 827 O O . LYS A 1 107 ? 1.574 -7.092 -6.246 1.00 93.56 107 LYS A O 1
ATOM 832 N N . ASN A 1 108 ? 3.801 -6.858 -6.436 1.00 94.25 108 ASN A N 1
ATOM 833 C CA . ASN A 1 108 ? 4.042 -6.610 -5.012 1.00 94.25 108 ASN A CA 1
ATOM 834 C C . ASN A 1 108 ? 3.308 -5.350 -4.514 1.00 94.25 108 ASN A C 1
ATOM 836 O O . ASN A 1 108 ? 2.700 -5.371 -3.446 1.00 94.25 108 ASN A O 1
ATOM 840 N N . VAL A 1 109 ? 3.298 -4.276 -5.313 1.00 91.88 109 VAL A N 1
ATOM 841 C CA . VAL A 1 109 ? 2.511 -3.065 -5.025 1.00 91.88 109 VAL A CA 1
ATOM 842 C C . VAL A 1 109 ? 1.027 -3.408 -4.879 1.00 91.88 109 VAL A C 1
ATOM 844 O O . VAL A 1 109 ? 0.425 -3.066 -3.865 1.00 91.88 109 VAL A O 1
ATOM 847 N N . TRP A 1 110 ? 0.441 -4.143 -5.828 1.00 90.75 110 TRP A N 1
ATOM 848 C CA . TRP A 1 110 ? -0.973 -4.534 -5.757 1.00 90.75 110 TRP A CA 1
ATOM 849 C C . TRP A 1 110 ? -1.304 -5.433 -4.561 1.00 90.75 110 TRP A C 1
ATOM 851 O O . TRP A 1 110 ? -2.344 -5.260 -3.924 1.00 90.75 110 TRP A O 1
ATOM 861 N N . GLU A 1 111 ? -0.427 -6.379 -4.224 1.00 94.06 111 GLU A N 1
ATOM 862 C CA . GLU A 1 111 ? -0.587 -7.224 -3.035 1.00 94.06 111 GLU A CA 1
ATOM 863 C C . GLU A 1 111 ? -0.589 -6.378 -1.751 1.00 94.06 111 GLU A C 1
ATOM 865 O O . GLU A 1 111 ? -1.421 -6.595 -0.865 1.00 94.06 111 GLU A O 1
ATOM 870 N N . LYS A 1 112 ? 0.296 -5.380 -1.663 1.00 92.12 112 LYS A N 1
ATOM 871 C CA . LYS A 1 112 ? 0.397 -4.468 -0.517 1.00 92.12 112 LYS A CA 1
ATOM 872 C C . LYS A 1 112 ? -0.759 -3.473 -0.435 1.00 92.12 112 LYS A C 1
ATOM 874 O O . LYS A 1 112 ? -1.236 -3.223 0.670 1.00 92.12 112 LYS A O 1
ATOM 879 N N . GLU A 1 113 ? -1.269 -2.985 -1.565 1.00 91.62 113 GLU A N 1
ATOM 880 C CA . GLU A 1 113 ? -2.513 -2.203 -1.621 1.00 91.62 113 GLU A CA 1
ATOM 881 C C . GLU A 1 113 ? -3.669 -2.990 -0.994 1.00 91.62 113 GLU A C 1
ATOM 883 O O . GLU A 1 113 ? -4.333 -2.510 -0.075 1.00 91.62 113 GLU A O 1
ATOM 888 N N . ILE A 1 114 ? -3.868 -4.247 -1.407 1.00 93.31 114 ILE A N 1
ATOM 889 C CA . ILE A 1 114 ? -4.934 -5.097 -0.856 1.00 93.31 114 ILE A CA 1
ATOM 890 C C . ILE A 1 114 ? -4.748 -5.317 0.653 1.00 93.31 114 ILE A C 1
ATOM 892 O O . ILE A 1 114 ? -5.720 -5.213 1.400 1.00 93.31 114 ILE A O 1
ATOM 896 N N . GLN A 1 115 ? -3.520 -5.560 1.123 1.00 94.38 115 GLN A N 1
ATOM 897 C CA . GLN A 1 115 ? -3.238 -5.689 2.561 1.00 94.38 115 GLN A CA 1
ATOM 898 C C . GLN A 1 115 ? -3.535 -4.398 3.338 1.00 94.38 115 GLN A C 1
ATOM 900 O O . GLN A 1 115 ? -4.026 -4.450 4.466 1.00 94.38 115 GLN A O 1
ATOM 905 N N . PHE A 1 116 ? -3.243 -3.234 2.756 1.00 93.88 116 PHE A N 1
ATOM 906 C CA . PHE A 1 116 ? -3.551 -1.947 3.370 1.00 93.88 116 PHE A CA 1
ATOM 907 C C . PHE A 1 116 ? -5.063 -1.681 3.405 1.00 93.88 116 PHE A C 1
ATOM 909 O O . PHE A 1 116 ? -5.585 -1.185 4.403 1.00 93.88 116 PHE A O 1
ATOM 916 N N . LEU A 1 117 ? -5.794 -2.059 2.354 1.00 92.69 117 LEU A N 1
ATOM 917 C CA . LEU A 1 117 ? -7.257 -2.011 2.323 1.00 92.69 117 LEU A CA 1
ATOM 918 C C . LEU A 1 117 ? -7.886 -2.922 3.386 1.00 92.69 117 LEU A C 1
ATOM 920 O O . LEU A 1 117 ? -8.818 -2.501 4.071 1.00 92.69 117 LEU A O 1
ATOM 924 N N . ASP A 1 118 ? -7.356 -4.135 3.551 1.00 94.31 118 ASP A N 1
ATOM 925 C CA . ASP A 1 118 ? -7.786 -5.071 4.594 1.00 94.31 118 ASP A CA 1
ATOM 926 C C . ASP A 1 118 ? -7.597 -4.459 5.990 1.00 94.31 118 ASP A C 1
ATOM 928 O O . ASP A 1 118 ? -8.548 -4.406 6.769 1.00 94.31 118 ASP A O 1
ATOM 932 N N . ALA A 1 119 ? -6.426 -3.877 6.264 1.00 93.06 119 ALA A N 1
ATOM 933 C CA . ALA A 1 119 ? -6.151 -3.211 7.537 1.00 93.06 119 ALA A CA 1
ATOM 934 C C . ALA A 1 119 ? -7.086 -2.014 7.799 1.00 93.06 119 ALA A C 1
ATOM 936 O O . ALA A 1 119 ? -7.541 -1.814 8.925 1.00 93.06 119 ALA A O 1
ATOM 937 N N . GLN A 1 120 ? -7.415 -1.221 6.773 1.00 92.00 120 GLN A N 1
ATOM 938 C CA . GLN A 1 120 ? -8.368 -0.112 6.908 1.00 92.00 120 GLN A CA 1
ATOM 939 C C . GLN A 1 120 ? -9.780 -0.608 7.244 1.00 92.00 120 GLN A C 1
ATOM 941 O O . GLN A 1 120 ? -10.478 0.012 8.050 1.00 92.00 120 GLN A O 1
ATOM 946 N N . TYR A 1 121 ? -10.207 -1.721 6.641 1.00 92.50 121 TYR A N 1
ATOM 947 C CA . TYR A 1 121 ? -11.500 -2.333 6.937 1.00 92.50 121 TYR A CA 1
ATOM 948 C C . TYR A 1 121 ? -11.548 -2.896 8.360 1.00 92.50 121 TYR A C 1
ATOM 950 O O . TYR A 1 121 ? -12.494 -2.611 9.094 1.00 92.50 121 TYR A O 1
ATOM 958 N N . GLU A 1 122 ? -10.515 -3.627 8.776 1.00 93.62 122 GLU A N 1
ATOM 959 C CA . GLU A 1 122 ? -10.392 -4.176 10.133 1.00 93.62 122 GLU A CA 1
ATOM 960 C C . GLU A 1 122 ? -10.354 -3.073 11.199 1.00 93.62 122 GLU A C 1
ATOM 962 O O . GLU A 1 122 ? -10.984 -3.198 12.249 1.00 93.62 122 GLU A O 1
ATOM 967 N N . ALA A 1 123 ? -9.704 -1.946 10.896 1.00 91.69 123 ALA A N 1
ATOM 968 C CA . ALA A 1 123 ? -9.694 -0.758 11.746 1.00 91.69 123 ALA A CA 1
ATOM 969 C C . ALA A 1 123 ? -11.018 0.031 11.729 1.00 91.69 123 ALA A C 1
ATOM 971 O O . ALA A 1 123 ? -11.129 1.059 12.401 1.00 91.69 123 ALA A O 1
ATOM 972 N N . GLY A 1 124 ? -12.027 -0.410 10.971 1.00 90.25 124 GLY A N 1
ATOM 973 C CA . GLY A 1 124 ? -13.334 0.243 10.886 1.00 90.25 124 GLY A CA 1
ATOM 974 C C . GLY A 1 124 ? -13.303 1.608 10.197 1.00 90.25 124 GLY A C 1
ATOM 975 O O . GLY A 1 124 ? -14.176 2.435 10.452 1.00 90.25 124 GLY A O 1
ATOM 976 N N . LEU A 1 125 ? -12.300 1.868 9.352 1.00 91.31 125 LEU A N 1
ATOM 977 C CA . LEU A 1 125 ? -12.138 3.145 8.649 1.00 91.31 125 LEU A CA 1
ATOM 978 C C . LEU A 1 125 ? -12.920 3.212 7.335 1.00 91.31 125 LEU A C 1
ATOM 980 O O . LEU A 1 125 ? -13.163 4.299 6.815 1.00 91.31 125 LEU A O 1
ATOM 984 N N . ILE A 1 126 ? -13.332 2.060 6.810 1.00 90.75 126 ILE A N 1
ATOM 985 C CA . ILE A 1 126 ? -14.109 1.946 5.576 1.00 90.75 126 ILE A CA 1
ATOM 986 C C . ILE A 1 126 ? -15.317 1.040 5.778 1.00 90.75 126 ILE A C 1
ATOM 988 O O . ILE A 1 126 ? -15.302 0.096 6.572 1.00 90.75 126 ILE A O 1
ATOM 992 N N . LYS A 1 127 ? -16.395 1.322 5.044 1.00 89.25 127 LYS A N 1
ATOM 993 C CA . LYS A 1 127 ? -17.613 0.513 5.104 1.00 89.25 127 LYS A CA 1
ATOM 994 C C . LYS A 1 127 ? -17.420 -0.777 4.317 1.00 89.25 127 LYS A C 1
ATOM 996 O O . LYS A 1 127 ? -16.724 -0.816 3.308 1.00 89.25 127 LYS A O 1
ATOM 1001 N N . LYS A 1 128 ? -18.128 -1.828 4.733 1.00 92.62 128 LYS A N 1
ATOM 1002 C CA . LYS A 1 128 ? -18.073 -3.146 4.083 1.00 92.62 128 LYS A CA 1
ATOM 1003 C C . LYS A 1 128 ? -18.390 -3.102 2.582 1.00 92.62 128 LYS A C 1
ATOM 1005 O O . LYS A 1 128 ? -17.769 -3.837 1.827 1.00 92.62 128 LYS A O 1
ATOM 1010 N N . ALA A 1 129 ? -19.354 -2.281 2.159 1.00 88.31 129 ALA A N 1
ATOM 1011 C CA . ALA A 1 129 ? -19.710 -2.156 0.744 1.00 88.31 129 ALA A CA 1
ATOM 1012 C C . ALA A 1 129 ? -18.524 -1.627 -0.080 1.00 88.31 129 ALA A C 1
ATOM 1014 O O . ALA A 1 129 ? -18.080 -2.307 -1.002 1.00 88.31 129 ALA A O 1
ATOM 1015 N N . ASP A 1 130 ? -17.956 -0.495 0.343 1.00 89.00 130 ASP A N 1
ATOM 1016 C CA . ASP A 1 130 ? -16.803 0.147 -0.301 1.00 89.00 130 ASP A CA 1
ATOM 1017 C C . ASP A 1 130 ? -15.577 -0.778 -0.306 1.00 89.00 130 ASP A C 1
ATOM 1019 O O . ASP A 1 130 ? -14.879 -0.904 -1.312 1.00 89.00 130 ASP A O 1
ATOM 1023 N N . TYR A 1 131 ? -15.348 -1.485 0.806 1.00 89.69 131 TYR A N 1
ATOM 1024 C CA . TYR A 1 131 ? -14.294 -2.487 0.937 1.00 89.69 131 TYR A CA 1
ATOM 1025 C C . TYR A 1 131 ? -14.424 -3.610 -0.100 1.00 89.69 131 TYR A C 1
ATOM 1027 O O . TYR A 1 131 ? -13.473 -3.897 -0.827 1.00 89.69 131 TYR A O 1
ATOM 1035 N N . LEU A 1 132 ? -15.598 -4.245 -0.184 1.00 91.12 132 LEU A N 1
ATOM 1036 C CA . LEU A 1 132 ? -15.821 -5.380 -1.080 1.00 91.12 132 LEU A CA 1
ATOM 1037 C C . LEU A 1 132 ? -15.731 -4.970 -2.551 1.00 91.12 132 LEU A C 1
ATOM 1039 O O . LEU A 1 132 ? -15.130 -5.695 -3.344 1.00 91.12 132 LEU A O 1
ATOM 1043 N N . GLU A 1 133 ? -16.300 -3.818 -2.906 1.00 89.62 133 GLU A N 1
ATOM 1044 C CA . GLU A 1 133 ? -16.229 -3.281 -4.266 1.00 89.62 133 GLU A CA 1
ATOM 1045 C C . GLU A 1 133 ? -14.778 -2.986 -4.666 1.00 89.62 133 GLU A C 1
ATOM 1047 O O . GLU A 1 133 ? -14.304 -3.477 -5.696 1.00 89.62 133 GLU A O 1
ATOM 1052 N N . THR A 1 134 ? -14.046 -2.265 -3.812 1.00 87.00 134 THR A N 1
ATOM 1053 C CA . THR A 1 134 ? -12.646 -1.896 -4.062 1.00 87.00 134 THR A CA 1
ATOM 1054 C C . THR A 1 134 ? -11.759 -3.134 -4.160 1.00 87.00 134 THR A C 1
ATOM 1056 O O . THR A 1 134 ? -11.025 -3.296 -5.137 1.00 87.00 134 THR A O 1
ATOM 1059 N N . LYS A 1 135 ? -11.875 -4.064 -3.202 1.00 88.50 135 LYS A N 1
ATOM 1060 C CA . LYS A 1 135 ? -11.078 -5.298 -3.181 1.00 88.50 135 LYS A CA 1
ATOM 1061 C C . LYS A 1 135 ? -11.335 -6.156 -4.417 1.00 88.50 135 LYS A C 1
ATOM 1063 O O . LYS A 1 135 ? -10.390 -6.685 -4.997 1.00 88.50 135 LYS A O 1
ATOM 1068 N N . ALA A 1 136 ? -12.588 -6.268 -4.861 1.00 87.69 136 ALA A N 1
ATOM 1069 C CA . ALA A 1 136 ? -12.921 -6.991 -6.086 1.00 87.69 136 ALA A CA 1
ATOM 1070 C C . ALA A 1 136 ? -12.314 -6.336 -7.338 1.00 87.69 136 ALA A C 1
ATOM 1072 O O . ALA A 1 136 ? -11.903 -7.046 -8.256 1.00 87.69 136 ALA A O 1
ATOM 1073 N N . GLY A 1 137 ? -12.243 -5.003 -7.383 1.00 87.31 137 GLY A N 1
ATOM 1074 C CA . GLY A 1 137 ? -11.544 -4.266 -8.436 1.00 87.31 137 GLY A CA 1
ATOM 1075 C C . GLY A 1 137 ? -10.041 -4.548 -8.439 1.00 87.31 137 GLY A C 1
ATOM 1076 O O . GLY A 1 137 ? -9.490 -4.944 -9.462 1.00 87.31 137 GLY A O 1
ATOM 1077 N N . TRP A 1 138 ? -9.386 -4.425 -7.287 1.00 87.62 138 TRP A N 1
ATOM 1078 C CA . TRP A 1 138 ? -7.932 -4.591 -7.172 1.00 87.62 138 TRP A CA 1
ATOM 1079 C C . TRP A 1 138 ? -7.472 -6.032 -7.388 1.00 87.62 138 TRP A C 1
ATOM 1081 O O . TRP A 1 138 ? -6.454 -6.261 -8.034 1.00 87.62 138 TRP A O 1
ATOM 1091 N N . LEU A 1 139 ? -8.258 -7.022 -6.956 1.00 87.56 139 LEU A N 1
ATOM 1092 C CA . LEU A 1 139 ? -7.987 -8.427 -7.267 1.00 87.56 139 LEU A CA 1
ATOM 1093 C C . LEU A 1 139 ? -8.040 -8.716 -8.771 1.00 87.56 139 LEU A C 1
ATOM 1095 O O . LEU A 1 139 ? -7.348 -9.619 -9.236 1.00 87.56 139 LEU A O 1
ATOM 1099 N N . LYS A 1 140 ? -8.838 -7.978 -9.552 1.00 87.88 140 LYS A N 1
ATOM 1100 C CA . LYS A 1 140 ? -8.817 -8.119 -11.014 1.00 87.88 140 LYS A CA 1
ATOM 1101 C C . LYS A 1 140 ? -7.529 -7.565 -11.604 1.00 87.88 140 LYS A C 1
ATOM 1103 O O . LYS A 1 140 ? -6.998 -8.194 -12.506 1.00 87.88 140 LYS A O 1
ATOM 1108 N N . GLU A 1 141 ? -7.033 -6.433 -11.107 1.00 80.56 141 GLU A N 1
ATOM 1109 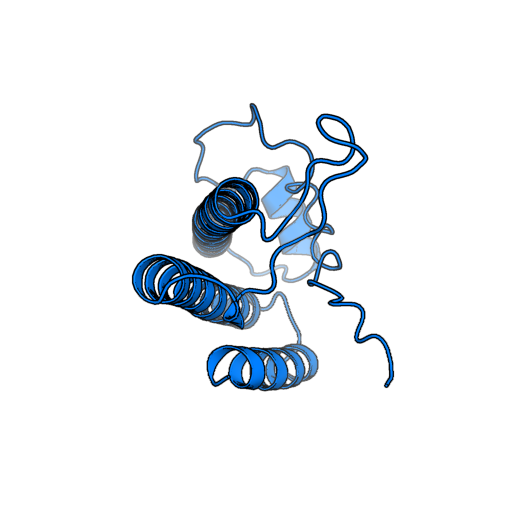C CA . GLU A 1 141 ? -5.759 -5.859 -11.565 1.00 80.56 141 GLU A CA 1
ATOM 1110 C C . GLU A 1 141 ? -4.566 -6.751 -11.201 1.00 80.56 141 GLU A C 1
ATOM 1112 O O . GLU A 1 141 ? -3.706 -6.977 -12.042 1.00 80.56 141 GLU A O 1
ATOM 1117 N N . LEU A 1 142 ? -4.559 -7.342 -10.001 1.00 82.31 142 LEU A N 1
ATOM 1118 C CA . LEU A 1 142 ? -3.499 -8.252 -9.552 1.00 82.31 142 LEU A CA 1
ATOM 1119 C C . LEU A 1 142 ? -3.369 -9.525 -10.414 1.00 82.31 142 LEU A C 1
ATOM 1121 O O . LEU A 1 142 ? -2.295 -10.121 -10.476 1.00 82.31 142 LEU A O 1
ATOM 1125 N N . ASN A 1 143 ? -4.467 -9.969 -11.031 1.00 80.62 143 ASN A N 1
ATOM 1126 C CA . ASN A 1 143 ? -4.533 -11.208 -11.812 1.00 80.62 143 ASN A CA 1
ATOM 1127 C C . ASN A 1 143 ? -4.382 -10.997 -13.333 1.00 80.62 143 ASN A C 1
ATOM 1129 O O . ASN A 1 143 ? -4.603 -11.947 -14.088 1.00 80.62 143 ASN A O 1
ATOM 1133 N N . LYS A 1 144 ? -4.065 -9.779 -13.784 1.00 71.88 144 LYS A N 1
ATOM 1134 C CA . LYS A 1 144 ? -3.696 -9.496 -15.181 1.00 71.88 144 LYS A CA 1
ATOM 1135 C C . LYS A 1 144 ? -2.215 -9.771 -15.417 1.00 71.88 144 LYS A C 1
ATOM 1137 O O . LYS A 1 144 ? -1.907 -10.235 -16.535 1.00 71.88 144 LYS A O 1
#

Sequence (144 aa):
MKKMMIVSLTALSILGIGAATTAYAMNNTATKEEMSYLKKINPNINEEAATSLKEKRTELDQLHQELTDLSIKYGIIVDNEKDGNKEAIHVDDLDSAKRSTYNKLSKNVWEKEIQFLDAQYEAGLIKKADYLETKAGWLKELNK

Secondary structure (DSSP, 8-state):
--------SGGGTTSTTTT-TTTS-S--SPPHHHHHHHHHH-TT--HHHHHHHHHHHHHHHHHHHHHHHHHHHTTSS--TTT-TTPPPPPGGGS-HHHHHHHHHHHHHHHHHHHHHHHHHHHTT-S-HHHHHHHHHHHHHHHT-

pLDDT: mean 77.43, std 21.6, range [24.88, 95.75]

Foldseek 3Di:
DDPPPPPPCVVVVVVVPVPPPPDPDPDLWQDPVQVVVLCVQPVPQDRVLSSVLSVLVVVLVVLVVVLVVLQCVQQQDDPCVVPVPRDRDDLVNDDPVSSVVNLVSVLVSLVSVLVSLVSCVVSSNDDPVCSVVVNVVSVVVSVD

Radius of gyration: 17.48 Å; chains: 1; bounding box: 34×30×47 Å